Protein AF-A0AAN5CWE5-F1 (afdb_monomer)

Structure (mmCIF, N/CA/C/O backbone):
data_AF-A0AAN5CWE5-F1
#
_entry.id   AF-A0AAN5CWE5-F1
#
loop_
_atom_site.group_PDB
_atom_site.id
_atom_site.type_symbol
_atom_site.label_atom_id
_atom_site.label_alt_id
_atom_site.label_comp_id
_atom_site.label_asym_id
_atom_site.label_entity_id
_atom_site.label_seq_id
_atom_site.pdbx_PDB_ins_code
_atom_site.Cartn_x
_atom_site.Cartn_y
_atom_site.Cartn_z
_atom_site.occupancy
_atom_site.B_iso_or_equiv
_atom_site.auth_seq_id
_atom_site.auth_comp_id
_atom_site.auth_asym_id
_atom_site.auth_atom_id
_atom_site.pdbx_PDB_model_num
ATOM 1 N N . PRO A 1 1 ? -2.592 -19.858 -10.532 1.00 47.34 1 PRO A N 1
ATOM 2 C CA . PRO A 1 1 ? -2.242 -18.477 -10.944 1.00 47.34 1 PRO A CA 1
ATOM 3 C C . PRO A 1 1 ? -1.008 -18.486 -11.857 1.00 47.34 1 PRO A C 1
ATOM 5 O O . PRO A 1 1 ? 0.069 -18.878 -11.419 1.00 47.34 1 PRO A O 1
ATOM 8 N N . VAL A 1 2 ? -1.174 -18.138 -13.136 1.00 45.03 2 VAL A N 1
ATOM 9 C CA . VAL A 1 2 ? -0.042 -17.980 -14.060 1.00 45.03 2 VAL A CA 1
ATOM 10 C C . VAL A 1 2 ? 0.630 -16.654 -13.717 1.00 45.03 2 VAL A C 1
ATOM 12 O O . VAL A 1 2 ? 0.095 -15.594 -14.024 1.00 45.03 2 VAL A O 1
ATOM 15 N N . ILE A 1 3 ? 1.758 -16.712 -13.011 1.00 58.31 3 ILE A N 1
ATOM 16 C CA . ILE A 1 3 ? 2.610 -15.544 -12.782 1.00 58.31 3 ILE A CA 1
ATOM 17 C C . ILE A 1 3 ? 3.369 -15.329 -14.091 1.00 58.31 3 ILE A C 1
ATOM 19 O O . ILE A 1 3 ? 4.350 -16.025 -14.364 1.00 58.31 3 ILE A O 1
ATOM 23 N N . ASP A 1 4 ? 2.867 -14.436 -14.944 1.00 60.78 4 ASP A N 1
ATOM 24 C CA . ASP A 1 4 ? 3.643 -13.980 -16.095 1.00 60.78 4 ASP A CA 1
ATOM 25 C C . ASP A 1 4 ? 4.890 -13.259 -15.558 1.00 60.78 4 ASP A C 1
ATOM 27 O O . ASP A 1 4 ? 4.797 -12.400 -14.682 1.00 60.78 4 ASP A O 1
ATOM 31 N N . LYS A 1 5 ? 6.078 -13.650 -16.028 1.00 68.25 5 LYS A N 1
ATOM 32 C CA . LYS A 1 5 ? 7.373 -13.177 -15.497 1.00 68.25 5 LYS A CA 1
ATOM 33 C C . LYS A 1 5 ? 7.735 -11.765 -15.966 1.00 68.25 5 LYS A C 1
ATOM 35 O O . LYS A 1 5 ? 8.864 -11.320 -15.770 1.00 68.25 5 LYS A O 1
ATOM 40 N N . LYS A 1 6 ? 6.826 -11.085 -16.660 1.00 75.81 6 LYS A N 1
ATOM 41 C CA . LYS A 1 6 ? 7.082 -9.756 -17.204 1.00 75.81 6 LYS A CA 1
ATOM 42 C C . LYS A 1 6 ? 6.921 -8.711 -16.114 1.00 75.81 6 LYS A C 1
ATOM 44 O O . LYS A 1 6 ? 5.838 -8.521 -15.570 1.00 75.81 6 LYS A O 1
ATOM 49 N N . ASP A 1 7 ? 8.007 -7.998 -15.851 1.00 76.31 7 ASP A N 1
ATOM 50 C CA . ASP A 1 7 ? 7.974 -6.813 -15.010 1.00 76.31 7 ASP A CA 1
ATOM 51 C C . ASP A 1 7 ? 7.368 -5.637 -15.789 1.00 76.31 7 ASP A C 1
ATOM 53 O O . ASP A 1 7 ? 8.032 -4.951 -16.573 1.00 76.31 7 ASP A O 1
ATOM 57 N N . LEU A 1 8 ? 6.062 -5.451 -15.609 1.00 82.12 8 LEU A N 1
ATOM 58 C CA . LEU A 1 8 ? 5.296 -4.387 -16.255 1.00 82.12 8 LEU A CA 1
ATOM 59 C C . LEU A 1 8 ? 5.309 -3.081 -15.457 1.00 82.12 8 LEU A C 1
ATOM 61 O O . LEU A 1 8 ? 4.989 -2.042 -16.022 1.00 82.12 8 LEU A O 1
ATOM 65 N N . LEU A 1 9 ? 5.661 -3.115 -14.167 1.00 81.56 9 LEU A N 1
ATOM 66 C CA . LEU A 1 9 ? 5.611 -1.942 -13.291 1.00 81.56 9 LEU A CA 1
ATOM 67 C C . LEU A 1 9 ? 6.942 -1.194 -13.265 1.00 81.56 9 LEU A C 1
ATOM 69 O O . LEU A 1 9 ? 6.947 0.032 -13.342 1.00 81.56 9 LEU A O 1
ATOM 73 N N . SER A 1 10 ? 8.076 -1.898 -13.213 1.00 81.50 10 SER A N 1
ATOM 74 C CA . SER A 1 10 ? 9.387 -1.245 -13.093 1.00 81.50 10 SER A CA 1
ATOM 75 C C . SER A 1 10 ? 9.789 -0.458 -14.339 1.00 81.50 10 SER A C 1
ATOM 77 O O . SER A 1 10 ? 10.583 0.475 -14.241 1.00 81.50 10 SER A O 1
ATOM 79 N N . ASN A 1 11 ? 9.224 -0.789 -15.501 1.00 86.62 11 ASN A N 1
ATOM 80 C CA . ASN A 1 11 ? 9.497 -0.085 -16.755 1.00 86.62 11 ASN A CA 1
ATOM 81 C C . ASN A 1 11 ? 8.615 1.154 -16.966 1.00 86.62 11 ASN A C 1
ATOM 83 O O . ASN A 1 11 ? 8.842 1.908 -17.912 1.00 86.62 11 ASN A O 1
ATOM 87 N N . LEU A 1 12 ? 7.608 1.377 -16.115 1.00 89.56 12 LEU A N 1
ATOM 88 C CA . LEU A 1 12 ? 6.742 2.541 -16.245 1.00 89.56 12 LEU A CA 1
ATOM 89 C C . LEU A 1 12 ? 7.436 3.814 -15.740 1.00 89.56 12 LEU A C 1
ATOM 91 O O . LEU A 1 12 ? 8.181 3.770 -14.753 1.00 89.56 12 LEU A O 1
ATOM 95 N N . PRO A 1 13 ? 7.154 4.963 -16.373 1.00 93.19 13 PRO A N 1
ATOM 96 C CA . PRO A 1 13 ? 7.461 6.274 -15.820 1.00 93.19 13 PRO A CA 1
ATOM 97 C C . PRO A 1 13 ? 6.819 6.507 -14.442 1.00 93.19 13 PRO A C 1
ATOM 99 O O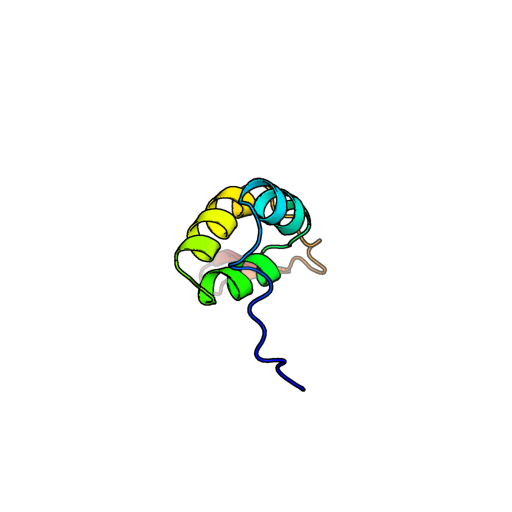 . PRO A 1 13 ? 5.759 5.960 -14.120 1.00 93.19 13 PRO A O 1
ATOM 102 N N . ASP A 1 14 ? 7.459 7.344 -13.627 1.00 92.81 14 ASP A N 1
ATOM 103 C CA . ASP A 1 14 ? 7.030 7.638 -12.252 1.00 92.81 14 ASP A CA 1
ATOM 104 C C . ASP A 1 14 ? 5.627 8.265 -12.176 1.00 92.81 14 ASP A C 1
ATOM 106 O O . ASP A 1 14 ? 4.845 7.971 -11.268 1.00 92.81 14 ASP A O 1
ATOM 110 N N . ASP A 1 15 ? 5.273 9.110 -13.142 1.00 92.94 15 ASP A N 1
ATOM 111 C CA . ASP A 1 15 ? 3.958 9.739 -13.261 1.00 92.94 15 ASP A CA 1
ATOM 112 C C . ASP A 1 15 ? 2.860 8.722 -13.607 1.00 92.94 15 ASP A C 1
ATOM 114 O O . ASP A 1 15 ? 1.752 8.808 -13.063 1.00 92.94 15 ASP A O 1
ATOM 118 N N . CYS A 1 16 ? 3.173 7.716 -14.430 1.00 93.88 16 CYS A N 1
ATOM 119 C CA . CYS A 1 16 ? 2.279 6.592 -14.698 1.00 93.88 16 CYS A CA 1
ATOM 120 C C . CYS A 1 16 ? 2.040 5.761 -13.431 1.00 93.88 16 CYS A C 1
ATOM 122 O O . CYS A 1 16 ? 0.887 5.512 -13.078 1.00 93.88 16 CYS A O 1
ATOM 124 N N . ILE A 1 17 ? 3.104 5.391 -12.707 1.00 93.44 17 ILE A N 1
ATOM 125 C CA . ILE A 1 17 ? 3.002 4.624 -11.451 1.00 93.44 17 ILE A CA 1
ATOM 126 C C . ILE A 1 17 ? 2.166 5.396 -10.426 1.00 93.44 17 ILE A C 1
ATOM 128 O O . ILE A 1 17 ? 1.212 4.865 -9.858 1.00 93.44 17 ILE A O 1
ATOM 132 N N . SER A 1 18 ? 2.468 6.681 -10.244 1.00 90.81 18 SER A N 1
ATOM 133 C CA . SER A 1 18 ? 1.736 7.566 -9.339 1.00 90.81 18 SER A CA 1
ATOM 134 C C . SER A 1 18 ? 0.259 7.692 -9.723 1.00 90.81 18 SER A C 1
ATOM 136 O O . SER A 1 18 ? -0.607 7.708 -8.850 1.00 90.81 18 SER A O 1
ATOM 138 N N . SER A 1 19 ? -0.056 7.745 -11.019 1.00 92.06 19 SER A N 1
ATOM 139 C CA . SER A 1 19 ? -1.439 7.809 -11.504 1.00 92.06 19 SER A CA 1
ATOM 140 C C . SER A 1 19 ? -2.209 6.513 -11.261 1.00 92.06 19 SER A C 1
ATOM 142 O O . SER A 1 19 ? -3.371 6.579 -10.874 1.00 92.06 19 SER A O 1
ATOM 144 N N . ILE A 1 20 ? -1.563 5.354 -11.409 1.00 92.12 20 ILE A N 1
ATOM 145 C CA . ILE A 1 20 ? -2.160 4.044 -11.110 1.00 92.12 20 ILE A CA 1
ATOM 146 C C . ILE A 1 20 ? -2.407 3.900 -9.604 1.00 92.12 20 ILE A C 1
ATOM 148 O O . ILE A 1 20 ? -3.512 3.563 -9.183 1.00 92.12 20 ILE A O 1
ATOM 152 N N . PHE A 1 21 ? -1.405 4.210 -8.777 1.00 93.06 21 PHE A N 1
ATOM 153 C CA . PHE A 1 21 ? -1.462 3.975 -7.331 1.00 93.06 21 PHE A CA 1
ATOM 154 C C . PHE A 1 21 ? -2.510 4.848 -6.620 1.00 93.06 21 PHE A C 1
ATOM 156 O O . PHE A 1 21 ? -2.960 4.495 -5.535 1.00 93.06 21 PHE A O 1
ATOM 163 N N . LYS A 1 22 ? -2.970 5.951 -7.231 1.00 90.38 22 LYS A N 1
ATOM 164 C CA . LYS A 1 22 ? -4.109 6.746 -6.723 1.00 90.38 22 LYS A CA 1
ATOM 165 C C . LYS A 1 22 ? -5.415 5.951 -6.627 1.00 90.38 22 LYS A C 1
ATOM 167 O O . LYS A 1 22 ? -6.301 6.335 -5.868 1.00 90.38 22 LYS A O 1
ATOM 172 N N . TYR A 1 23 ? -5.554 4.880 -7.405 1.00 90.44 23 TYR A N 1
ATOM 173 C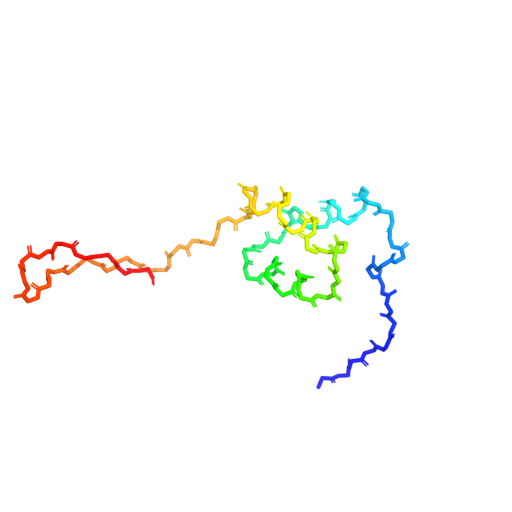 CA . TYR A 1 23 ? -6.743 4.027 -7.402 1.00 90.44 23 TYR A CA 1
ATOM 174 C C . TYR A 1 23 ? -6.634 2.851 -6.426 1.00 90.44 23 TYR A C 1
ATOM 176 O O . TYR A 1 23 ? -7.578 2.076 -6.300 1.00 90.44 23 TYR A O 1
ATOM 184 N N . PHE A 1 24 ? -5.500 2.699 -5.739 1.00 91.31 24 PHE A N 1
ATOM 185 C CA . PHE A 1 24 ? -5.270 1.596 -4.816 1.00 91.31 24 PHE A CA 1
ATOM 186 C C . PHE A 1 24 ? -5.783 1.925 -3.413 1.00 91.31 24 PHE A C 1
ATOM 188 O O . PHE A 1 24 ? -5.689 3.056 -2.926 1.00 91.31 24 PHE A O 1
ATOM 195 N N . ASN A 1 25 ? -6.343 0.907 -2.762 1.00 91.75 25 ASN A N 1
ATOM 196 C CA . ASN A 1 25 ? -6.624 0.938 -1.332 1.00 91.75 25 ASN A CA 1
ATOM 197 C C . ASN A 1 25 ? -5.364 0.537 -0.538 1.00 91.75 25 ASN A C 1
ATOM 199 O O . ASN A 1 25 ? -4.314 0.247 -1.112 1.00 91.75 25 ASN A O 1
ATOM 203 N N . HIS A 1 26 ? -5.461 0.530 0.790 1.00 91.75 26 HIS A N 1
ATOM 204 C CA . HIS A 1 26 ? -4.327 0.213 1.661 1.00 91.75 26 HIS A CA 1
ATOM 205 C C . HIS A 1 26 ? -3.777 -1.199 1.413 1.00 91.75 26 HIS A C 1
ATOM 207 O O . HIS A 1 26 ? -2.570 -1.336 1.241 1.00 91.75 26 HIS A O 1
ATOM 213 N N . ASP A 1 27 ? -4.653 -2.198 1.268 1.00 92.50 27 ASP A N 1
ATOM 214 C CA . ASP A 1 27 ? -4.266 -3.592 1.008 1.00 92.50 27 ASP A CA 1
ATOM 215 C C . ASP A 1 27 ? -3.467 -3.718 -0.302 1.00 92.50 27 ASP A C 1
ATOM 217 O O . ASP A 1 27 ? -2.443 -4.394 -0.369 1.00 92.50 27 ASP A O 1
ATOM 221 N N . ASN A 1 28 ? -3.905 -3.033 -1.363 1.00 92.56 28 ASN A N 1
ATOM 222 C CA . ASN A 1 28 ? -3.195 -3.025 -2.641 1.00 92.56 28 ASN A CA 1
ATOM 223 C C . ASN A 1 28 ? -1.825 -2.344 -2.527 1.00 92.56 28 ASN A C 1
AT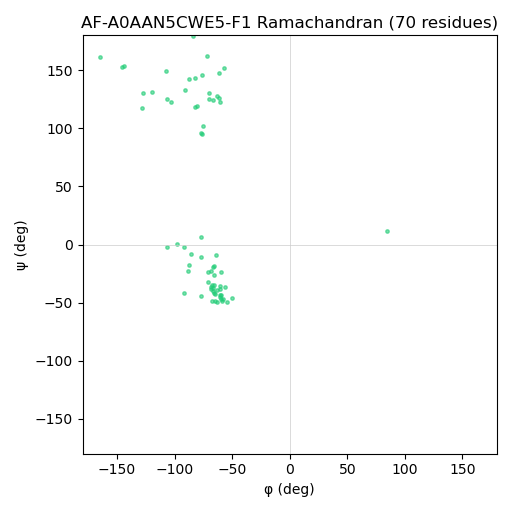OM 225 O O . ASN A 1 28 ? -0.856 -2.837 -3.103 1.00 92.56 28 ASN A O 1
ATOM 229 N N . LEU A 1 29 ? -1.747 -1.223 -1.799 1.00 93.19 29 LEU A N 1
ATOM 230 C CA . LEU A 1 29 ? -0.496 -0.497 -1.571 1.00 93.19 29 LEU A CA 1
ATOM 231 C C . LEU A 1 29 ? 0.502 -1.312 -0.736 1.00 93.19 29 LEU A C 1
ATOM 233 O O . LEU A 1 29 ? 1.699 -1.243 -1.009 1.00 93.19 29 LEU A O 1
ATOM 237 N N . ASP A 1 30 ? 0.022 -2.103 0.225 1.00 93.38 30 ASP A N 1
ATOM 238 C CA . ASP A 1 30 ? 0.845 -3.024 1.014 1.00 93.38 30 ASP A CA 1
ATOM 239 C C . ASP A 1 30 ? 1.472 -4.094 0.114 1.00 93.38 30 ASP A C 1
ATOM 241 O O . ASP A 1 30 ? 2.695 -4.235 0.094 1.00 93.38 30 ASP A O 1
ATOM 245 N N . VAL A 1 31 ? 0.673 -4.741 -0.740 1.00 92.50 31 VAL A N 1
ATOM 246 C CA . VAL A 1 31 ? 1.167 -5.769 -1.674 1.00 92.50 31 VAL A CA 1
ATOM 247 C C . VAL A 1 31 ? 2.222 -5.214 -2.633 1.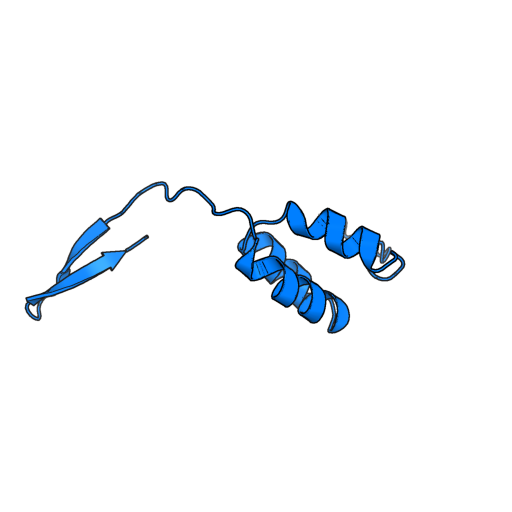00 92.50 31 VAL A C 1
ATOM 249 O O . VAL A 1 31 ? 3.272 -5.825 -2.821 1.00 92.50 31 VAL A O 1
ATOM 252 N N . VAL A 1 32 ? 1.985 -4.052 -3.252 1.00 91.69 32 VAL A N 1
ATOM 253 C CA . VAL A 1 32 ? 2.971 -3.495 -4.199 1.00 91.69 32 VAL A CA 1
ATOM 254 C C . VAL A 1 32 ? 4.230 -2.986 -3.508 1.00 91.69 32 VAL A C 1
ATOM 256 O O . VAL A 1 32 ? 5.286 -2.951 -4.138 1.00 91.69 32 VAL A O 1
ATOM 259 N N . SER A 1 33 ? 4.158 -2.628 -2.223 1.00 92.94 33 SER A N 1
ATOM 260 C CA . SER A 1 33 ? 5.339 -2.214 -1.464 1.00 92.94 33 SER A CA 1
ATOM 261 C C . SER A 1 33 ? 6.345 -3.359 -1.289 1.00 92.94 33 SER A C 1
ATOM 263 O O . SER A 1 33 ? 7.545 -3.120 -1.238 1.00 92.94 33 SER A O 1
ATOM 265 N N . GLU A 1 34 ? 5.901 -4.614 -1.318 1.00 91.44 34 GLU A N 1
ATOM 266 C CA . GLU A 1 34 ? 6.791 -5.775 -1.206 1.00 91.44 34 GLU A CA 1
ATOM 267 C C . GLU A 1 34 ? 7.562 -6.083 -2.504 1.00 91.44 34 GLU A C 1
ATOM 269 O O . GLU A 1 34 ? 8.504 -6.874 -2.493 1.00 91.44 34 GLU A O 1
ATOM 274 N N . VAL A 1 35 ? 7.203 -5.453 -3.632 1.00 88.62 35 VAL A N 1
ATOM 275 C CA . VAL A 1 35 ? 7.768 -5.780 -4.956 1.00 88.62 35 VAL A CA 1
ATOM 276 C C . VAL A 1 35 ? 9.177 -5.213 -5.146 1.00 88.62 35 VAL A C 1
ATOM 278 O O . VAL A 1 35 ? 10.053 -5.891 -5.681 1.00 88.62 35 VAL A O 1
ATOM 281 N N . SER A 1 36 ? 9.415 -3.956 -4.759 1.00 90.56 36 SER A N 1
ATOM 282 C CA . SER A 1 36 ? 10.734 -3.317 -4.859 1.00 90.56 36 SER A CA 1
ATOM 283 C C . SER A 1 36 ? 10.816 -2.044 -4.022 1.00 90.56 36 SER A C 1
ATOM 285 O O . SER A 1 36 ? 9.802 -1.412 -3.732 1.00 90.56 36 SER A O 1
ATOM 287 N N . GLN A 1 37 ? 12.036 -1.590 -3.715 1.00 91.31 37 GLN A N 1
ATOM 288 C CA . GLN A 1 37 ? 12.257 -0.331 -2.988 1.00 91.31 37 GLN A CA 1
ATOM 289 C C . GLN A 1 37 ? 11.607 0.878 -3.678 1.00 91.31 37 GLN A C 1
ATOM 291 O O . GLN A 1 37 ? 11.063 1.752 -3.008 1.00 91.31 37 GLN A O 1
ATOM 296 N N . ARG A 1 38 ? 11.603 0.912 -5.017 1.00 93.19 38 ARG A N 1
ATOM 297 C CA . ARG A 1 38 ? 10.937 1.981 -5.775 1.00 93.19 38 ARG A CA 1
ATOM 298 C C . ARG A 1 38 ? 9.423 1.948 -5.557 1.00 93.19 38 ARG A C 1
ATOM 300 O O . ARG A 1 38 ? 8.820 2.996 -5.346 1.00 93.19 38 ARG A O 1
ATOM 307 N N . MET A 1 39 ? 8.811 0.761 -5.557 1.00 93.56 39 MET A N 1
ATOM 308 C CA . MET A 1 39 ? 7.376 0.624 -5.284 1.00 93.56 39 MET A CA 1
ATOM 309 C C . MET A 1 39 ? 7.027 0.973 -3.833 1.00 93.56 39 MET A C 1
ATOM 311 O O . MET A 1 39 ? 5.998 1.611 -3.619 1.00 93.56 39 MET A O 1
ATOM 315 N N . VAL A 1 40 ? 7.896 0.664 -2.857 1.00 95.12 40 VAL A N 1
ATOM 316 C CA . VAL A 1 40 ? 7.747 1.135 -1.463 1.00 95.12 40 VAL A CA 1
ATOM 317 C C . VAL A 1 40 ? 7.611 2.655 -1.426 1.00 95.12 40 VAL A C 1
ATOM 319 O O . VAL A 1 40 ? 6.682 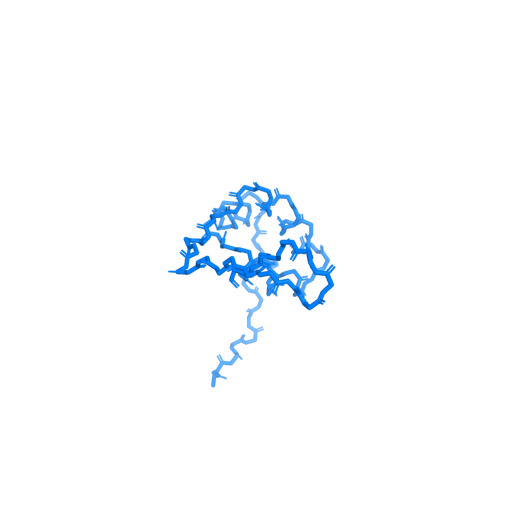3.174 -0.810 1.00 95.12 40 VAL A O 1
ATOM 322 N N . THR A 1 41 ? 8.500 3.383 -2.108 1.00 94.62 41 THR A N 1
ATOM 323 C CA . THR A 1 41 ? 8.464 4.852 -2.129 1.00 94.62 41 THR A CA 1
ATOM 324 C C . THR A 1 41 ? 7.131 5.376 -2.663 1.00 94.62 41 THR A C 1
ATOM 326 O O . THR A 1 41 ? 6.511 6.233 -2.031 1.00 94.62 41 THR A O 1
ATOM 329 N N . PHE A 1 42 ? 6.641 4.836 -3.783 1.00 94.25 42 PHE A N 1
ATOM 330 C CA . PHE A 1 42 ? 5.346 5.246 -4.335 1.00 94.25 42 PHE A CA 1
ATOM 331 C C . PHE A 1 42 ? 4.171 4.860 -3.438 1.00 94.25 42 PHE A C 1
ATOM 333 O O . PHE A 1 42 ? 3.258 5.670 -3.255 1.00 94.25 42 PHE A O 1
ATOM 340 N N . ALA A 1 43 ? 4.203 3.668 -2.842 1.00 93.69 43 ALA A N 1
ATOM 341 C CA . ALA A 1 43 ? 3.171 3.212 -1.922 1.00 93.69 43 ALA A CA 1
ATOM 342 C C . ALA A 1 43 ? 3.059 4.143 -0.708 1.00 93.69 43 ALA A C 1
ATOM 344 O O . ALA A 1 43 ? 1.959 4.576 -0.370 1.00 93.69 43 ALA A O 1
ATOM 345 N N . LEU A 1 44 ? 4.187 4.541 -0.113 1.00 94.19 44 LEU A N 1
ATOM 346 C CA . LEU A 1 44 ? 4.222 5.473 1.017 1.00 94.19 44 LEU A CA 1
ATOM 347 C C . LEU A 1 44 ? 3.690 6.866 0.658 1.00 94.19 44 LEU A C 1
ATOM 349 O O . LEU A 1 44 ? 2.973 7.466 1.456 1.00 94.19 44 LEU A O 1
ATOM 353 N N . ILE A 1 45 ? 3.988 7.374 -0.543 1.00 94.12 45 ILE A N 1
ATOM 354 C CA . ILE A 1 45 ? 3.484 8.678 -1.008 1.00 94.12 45 ILE A CA 1
ATOM 355 C C . ILE A 1 45 ? 1.960 8.655 -1.202 1.00 94.12 45 ILE A C 1
ATOM 357 O O . ILE A 1 45 ? 1.288 9.656 -0.931 1.00 94.12 45 ILE A O 1
ATOM 361 N N . GLN A 1 46 ? 1.411 7.541 -1.695 1.00 93.38 46 GLN A N 1
ATOM 362 C CA . GLN A 1 46 ? -0.020 7.426 -1.989 1.00 93.38 46 GLN A CA 1
ATOM 363 C C . GLN A 1 46 ? -0.850 6.946 -0.799 1.00 93.38 46 GLN A C 1
ATOM 365 O O . GLN A 1 46 ? -2.028 7.280 -0.740 1.00 93.38 46 GLN A O 1
ATOM 370 N N . ARG A 1 47 ? -0.262 6.256 0.188 1.00 91.56 47 ARG A N 1
ATOM 371 C CA . ARG A 1 47 ? -0.977 5.722 1.362 1.00 91.56 47 ARG A CA 1
ATOM 372 C C . ARG A 1 47 ? -1.866 6.755 2.072 1.00 91.56 47 ARG A C 1
ATOM 374 O O . ARG A 1 47 ? -3.034 6.450 2.290 1.00 91.56 47 ARG A O 1
ATOM 381 N N . PRO A 1 48 ? -1.419 7.996 2.355 1.00 90.44 48 PRO A N 1
ATOM 382 C CA . PRO A 1 48 ? -2.270 9.002 3.001 1.00 90.44 48 PRO A CA 1
ATOM 383 C C . PRO A 1 48 ? -3.464 9.453 2.144 1.00 90.44 48 PRO A C 1
ATOM 385 O O . PRO A 1 48 ? -4.404 10.054 2.658 1.00 90.44 48 PRO A O 1
ATOM 388 N N . LYS A 1 49 ? -3.407 9.201 0.831 1.00 90.00 49 LYS A N 1
ATOM 389 C CA . LYS A 1 49 ? -4.408 9.573 -0.179 1.00 90.00 49 LYS A CA 1
ATOM 390 C C . LYS A 1 49 ? -5.219 8.368 -0.662 1.00 90.00 49 LYS A C 1
ATOM 392 O O . LYS A 1 49 ? -6.095 8.539 -1.507 1.00 90.00 49 LYS A O 1
ATOM 397 N N . ALA A 1 50 ? -4.899 7.172 -0.169 1.00 87.50 50 ALA A N 1
ATOM 398 C CA . ALA A 1 50 ? -5.483 5.927 -0.625 1.00 87.50 50 ALA A CA 1
ATOM 399 C C . ALA A 1 50 ? -6.989 5.925 -0.388 1.00 87.50 50 ALA A C 1
ATOM 401 O O . ALA A 1 50 ? -7.491 6.486 0.596 1.00 87.50 50 ALA A O 1
ATOM 402 N N . GLN A 1 51 ? -7.712 5.260 -1.284 1.00 77.31 51 GLN A N 1
ATOM 403 C CA . GLN A 1 51 ? -9.147 5.115 -1.117 1.00 77.31 51 GLN A CA 1
ATOM 404 C C . GLN A 1 51 ? -9.423 4.370 0.190 1.00 77.31 51 GLN A C 1
ATOM 406 O O . GLN A 1 51 ? -8.925 3.265 0.431 1.00 77.31 51 GLN A O 1
ATOM 411 N N . LYS A 1 52 ? -10.198 5.010 1.068 1.00 77.19 52 LYS A N 1
ATOM 412 C CA . LYS A 1 52 ? -10.642 4.388 2.310 1.00 77.19 52 LYS A CA 1
ATOM 413 C C . LYS A 1 52 ? -11.647 3.305 1.948 1.00 77.19 52 LYS A C 1
ATOM 415 O O . LYS A 1 52 ? -12.639 3.581 1.278 1.00 77.19 52 LYS A O 1
ATOM 420 N N . LYS A 1 53 ? -11.393 2.081 2.401 1.00 72.75 53 LYS A N 1
ATOM 421 C CA . LYS A 1 53 ? -12.401 1.027 2.361 1.00 72.75 53 LYS A CA 1
ATOM 422 C C . LYS A 1 53 ? -13.472 1.382 3.392 1.00 72.75 53 LYS A C 1
ATOM 424 O O . LYS A 1 53 ? -13.135 1.725 4.525 1.00 72.75 53 LYS A O 1
ATOM 429 N N . THR A 1 54 ? -14.742 1.351 3.000 1.00 74.19 54 THR A N 1
ATOM 430 C CA . THR A 1 54 ? -15.843 1.496 3.958 1.00 74.19 54 THR A CA 1
ATOM 431 C C . THR A 1 54 ? -15.763 0.343 4.954 1.00 74.19 54 THR A C 1
ATOM 433 O O . THR A 1 54 ? -15.703 -0.814 4.538 1.00 74.19 54 THR A O 1
ATOM 436 N N . ALA A 1 55 ? -15.733 0.650 6.251 1.00 75.88 55 ALA A N 1
ATOM 437 C CA . ALA A 1 55 ? -15.814 -0.374 7.285 1.00 75.88 55 ALA A CA 1
ATOM 438 C C . ALA A 1 55 ? -17.207 -1.017 7.234 1.00 75.88 55 ALA A C 1
ATOM 440 O O . ALA A 1 55 ? -18.215 -0.314 7.294 1.00 75.88 55 ALA A O 1
ATOM 441 N N . GLU A 1 56 ? -17.267 -2.341 7.092 1.00 81.56 56 GLU A N 1
ATOM 442 C CA . GLU A 1 56 ? -18.544 -3.065 7.036 1.00 81.56 56 GLU A CA 1
ATOM 443 C C . GLU A 1 56 ? -19.235 -3.085 8.401 1.00 81.56 56 GLU A C 1
ATOM 445 O O . GLU A 1 56 ? -20.465 -3.077 8.480 1.00 81.56 56 GLU A O 1
ATOM 450 N N . ARG A 1 57 ? -18.446 -3.108 9.482 1.00 84.00 57 ARG A N 1
ATOM 451 C CA . ARG A 1 57 ? -18.920 -3.093 10.864 1.00 84.00 57 ARG A CA 1
ATOM 452 C C . ARG A 1 57 ? -17.979 -2.283 11.743 1.00 84.00 57 ARG A C 1
ATOM 454 O O . ARG A 1 57 ? -16.794 -2.160 11.464 1.00 84.00 57 ARG A O 1
ATOM 461 N N . LEU A 1 58 ? -18.542 -1.742 12.813 1.00 87.69 58 LEU A N 1
ATOM 462 C CA . LEU A 1 58 ? -17.806 -1.133 13.908 1.00 87.69 58 LEU A CA 1
ATOM 463 C C . LEU A 1 58 ? -18.314 -1.777 15.192 1.00 87.69 58 LEU A C 1
ATOM 465 O O . LEU A 1 58 ? -19.499 -1.661 15.506 1.00 87.69 58 LEU A O 1
ATOM 469 N N . ASN A 1 59 ? -17.433 -2.461 15.914 1.00 87.12 59 ASN A N 1
ATOM 470 C CA . ASN A 1 59 ? -17.768 -3.079 17.189 1.00 8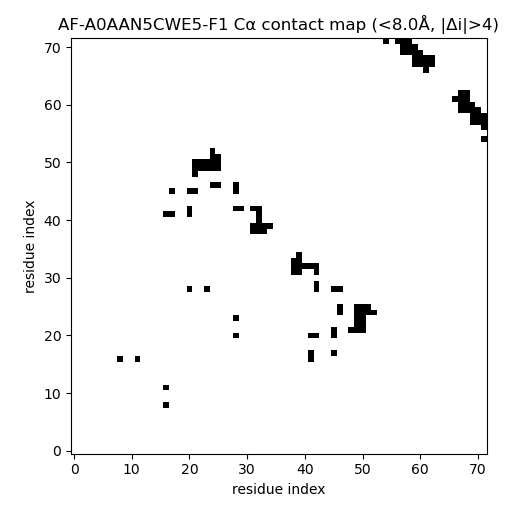7.12 59 ASN A CA 1
ATOM 471 C C . ASN A 1 59 ? -17.209 -2.225 18.326 1.00 87.12 59 ASN A C 1
ATOM 473 O O . ASN A 1 59 ? -16.003 -1.979 18.401 1.00 87.12 59 ASN A O 1
ATOM 477 N N . LEU A 1 60 ? -18.106 -1.798 19.209 1.00 92.62 60 LEU A N 1
ATOM 478 C CA . LEU A 1 60 ? -17.792 -1.136 20.468 1.00 92.62 60 LEU A CA 1
ATOM 479 C C . LEU A 1 60 ? -18.056 -2.132 21.590 1.00 92.62 60 LEU A C 1
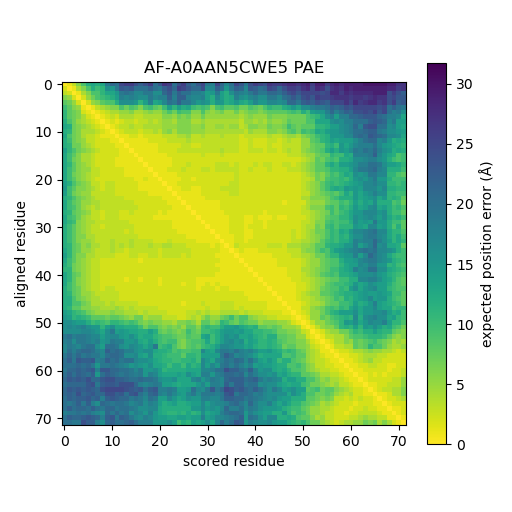ATOM 481 O O . LEU A 1 60 ? -19.153 -2.686 21.669 1.00 92.62 60 LEU A O 1
ATOM 485 N N . PHE A 1 61 ? -17.064 -2.373 22.437 1.00 92.81 61 PHE A N 1
ATOM 486 C CA . PHE A 1 61 ? -17.207 -3.271 23.578 1.00 92.81 61 PHE A CA 1
ATOM 487 C C . PHE A 1 61 ? -16.388 -2.772 24.763 1.00 92.81 61 PHE A C 1
ATOM 489 O O . PHE A 1 61 ? -15.386 -2.086 24.589 1.00 92.81 61 PHE A O 1
ATOM 496 N N . GLU A 1 62 ? -16.830 -3.111 25.968 1.00 95.81 62 GLU A N 1
ATOM 497 C CA . GLU A 1 62 ? -16.095 -2.834 27.199 1.00 95.81 62 GLU A CA 1
ATOM 498 C C . GLU A 1 62 ? -15.187 -4.028 27.522 1.00 95.81 62 GLU A C 1
ATOM 500 O O . GLU A 1 62 ? -15.603 -5.187 27.425 1.00 95.81 62 GLU A O 1
ATOM 505 N N . SER A 1 63 ? -13.925 -3.756 27.848 1.00 91.25 63 SER A N 1
ATOM 506 C CA . SER A 1 63 ? -12.961 -4.768 28.267 1.00 91.25 63 SER A CA 1
ATOM 507 C C . SER A 1 63 ? -13.298 -5.267 29.674 1.00 91.25 63 SER A C 1
ATOM 509 O O . SER A 1 63 ? -13.976 -4.600 30.454 1.00 91.25 63 SER A O 1
ATOM 511 N N . CYS A 1 64 ? -12.761 -6.426 30.061 1.00 92.81 64 CYS A N 1
ATOM 512 C CA . CYS A 1 64 ? -12.870 -6.907 31.442 1.00 92.81 64 CYS A CA 1
ATOM 513 C C . CYS A 1 64 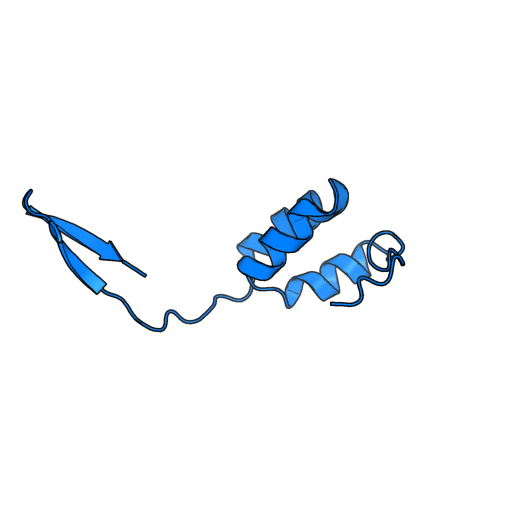? -12.163 -6.003 32.475 1.00 92.81 64 CYS A C 1
ATOM 515 O O . CYS A 1 64 ? -12.335 -6.211 33.674 1.00 92.81 64 CYS A O 1
ATOM 517 N N . TYR A 1 65 ? -11.393 -5.012 32.019 1.00 93.81 65 TYR A N 1
ATOM 518 C CA . TYR A 1 65 ? -10.723 -4.005 32.840 1.00 93.81 65 TYR A CA 1
ATOM 519 C C . TYR A 1 65 ? -11.498 -2.676 32.908 1.00 93.81 65 TYR A C 1
ATOM 521 O O . TYR A 1 65 ? -11.051 -1.757 33.590 1.00 93.81 65 TYR A O 1
ATOM 529 N N . GLY A 1 66 ? -12.661 -2.579 32.248 1.00 91.00 66 GLY A N 1
ATOM 530 C CA . GLY A 1 66 ? -13.481 -1.362 32.195 1.00 91.00 66 GLY A CA 1
ATOM 531 C C . GLY A 1 66 ? -13.059 -0.364 31.110 1.00 91.00 66 GLY A C 1
ATOM 532 O O . GLY A 1 66 ? -13.521 0.776 31.102 1.00 91.00 66 GLY A O 1
ATOM 533 N N . ASP A 1 67 ? -12.176 -0.764 30.191 1.00 93.19 67 ASP A N 1
ATOM 534 C CA . ASP A 1 67 ? -11.768 0.084 29.068 1.00 93.19 67 ASP A CA 1
ATOM 535 C C . ASP A 1 67 ? -12.787 -0.000 27.929 1.00 93.19 67 ASP A C 1
ATOM 537 O O . ASP A 1 67 ? -13.275 -1.080 27.605 1.00 93.19 67 ASP A O 1
ATOM 541 N N . ILE A 1 68 ? -13.049 1.109 27.236 1.00 92.50 68 ILE A N 1
ATOM 542 C CA . ILE A 1 68 ? -13.829 1.080 25.991 1.00 92.50 68 ILE A CA 1
ATOM 543 C C . ILE A 1 68 ? -12.899 0.701 24.833 1.00 92.50 68 ILE A C 1
ATOM 545 O O . ILE A 1 68 ? -11.954 1.426 24.517 1.00 92.50 68 ILE A O 1
ATOM 549 N N . CYS A 1 69 ? -13.188 -0.418 24.173 1.00 90.44 69 CYS A N 1
ATOM 550 C CA . CYS A 1 69 ? -12.435 -0.939 23.039 1.00 90.44 69 CYS A CA 1
ATOM 551 C C . CYS A 1 69 ? -13.194 -0.785 21.712 1.00 90.44 69 CYS A C 1
ATOM 553 O O . CYS A 1 69 ? -14.424 -0.847 21.644 1.00 90.44 69 CYS A O 1
ATOM 555 N N . LEU A 1 70 ? -12.419 -0.615 20.638 1.00 88.88 70 LEU A N 1
ATOM 556 C CA . LEU A 1 70 ? -12.881 -0.473 19.258 1.00 88.88 70 LEU A CA 1
ATOM 557 C C . LEU A 1 70 ? -12.310 -1.606 18.401 1.00 88.88 70 LEU A C 1
ATOM 559 O O . LEU A 1 70 ? -11.104 -1.848 18.415 1.00 88.88 70 LEU A O 1
ATOM 563 N N . SER A 1 71 ? -13.168 -2.261 17.621 1.00 85.38 71 SER A N 1
ATOM 564 C CA . SER A 1 71 ? -12.778 -3.222 16.583 1.00 85.38 71 SER A CA 1
ATOM 565 C C . SER A 1 71 ? -13.441 -2.849 15.255 1.00 85.38 71 SER A C 1
ATOM 567 O O . SER A 1 71 ? -14.646 -2.587 15.207 1.00 85.38 71 SER A O 1
ATOM 569 N N . LEU A 1 72 ? -12.616 -2.800 14.204 1.00 76.38 72 LEU A N 1
ATOM 570 C CA . LEU A 1 72 ? -12.978 -2.555 12.803 1.00 76.38 72 LEU A CA 1
ATOM 571 C C . LEU A 1 72 ? -12.987 -3.869 12.019 1.00 76.38 72 LEU A C 1
ATOM 573 O O . LEU A 1 72 ? -12.145 -4.734 12.354 1.00 76.38 72 LEU A O 1
#

Organism: NCBI:txid1317129

InterPro domains:
  IPR001810 F-box domain [PF00646] (9-39)
  IPR001810 F-box domain [PS50181] (6-58)
  IPR036047 F-box-like domain superfamily [SSF81383] (4-42)

Secondary structure (DSSP, 8-state):
--------STTS-HHHHHHHHTT-BHHHHHHHHTT-HHHHHHHHHHGGGSBPPPPS--EEEE-TTS-EEEE-

pLDDT: mean 86.86, std 10.45, range [45.03, 95.81]

Radius of gyration: 17.52 Å; Cα contacts (8 Å, |Δi|>4): 62; chains: 1; bounding box: 31×28×50 Å

Mean predicted aligned error: 8.84 Å

Solvent-accessible surface area (backbone atoms only — not comparable to full-atom values): 4563 Å² total; per-residue (Å²): 133,89,78,72,89,70,74,71,66,84,76,48,55,70,69,56,52,55,60,55,48,57,76,27,35,63,71,55,33,55,59,46,30,74,73,37,75,71,39,31,54,53,28,64,70,33,54,90,66,29,49,77,76,80,75,92,56,78,48,76,46,71,45,100,84,74,44,84,44,82,47,116

Foldseek 3Di:
DPPDPDPPQVPDDPVVNLVVQLAAALVRLVVQCVVDVSSVVSSVVCHVNHDDDPDPDWDWDADPVRDIDIDD

Nearest PDB structures (foldseek):
  2ovr-assembly1_B  TM=7.426E-01  e=1.268E+00  Homo sapiens
  2ovq-assembly1_B  TM=6.105E-01  e=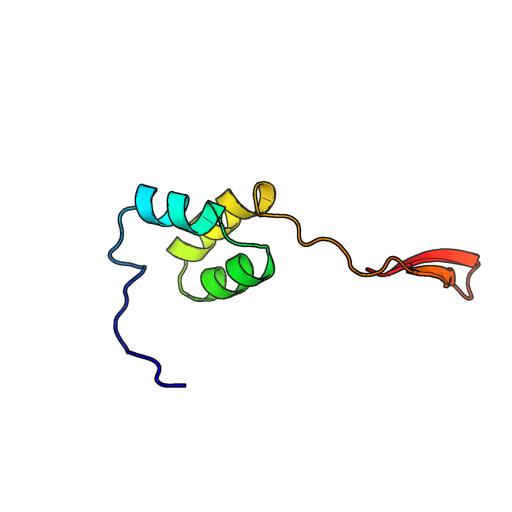9.079E-01  Homo sapiens

Sequence (72 aa):
PVIDKKDLLSNLPDDCISSIFKYFNHDNLDVVSEVSQRMVTFALIQRPKAQKKTAERLNLFESCYGDICLSL